Protein AF-A0A2T5LUY9-F1 (afdb_monomer_lite)

Radius of gyration: 15.99 Å; chains: 1; bounding box: 32×22×50 Å

Secondary structure (DSSP, 8-state):
---SSSSS-SS--S-HHHHHHHHHHHHHHHHTT-PPP-TT-TTHHHHHHHHHT--SSHHHHHHHHHHHHHHHT-

Sequence (74 aa):
MAGHWPYRPAGPFESLEEMEKYQELVDDMFASKRCPPVDGLEAGVVIQRCWAGEYSDLGALIADQCWQFETLMR

Structure (mmCIF, N/CA/C/O backbone):
data_AF-A0A2T5LUY9-F1
#
_entry.id   AF-A0A2T5LUY9-F1
#
loop_
_atom_site.group_PDB
_atom_site.id
_atom_site.type_symbol
_atom_site.label_atom_id
_atom_site.label_alt_id
_atom_site.label_comp_id
_atom_site.label_asym_id
_atom_site.label_entity_id
_atom_site.label_seq_id
_atom_site.pdbx_PDB_ins_code
_atom_site.Cartn_x
_atom_site.Cartn_y
_atom_site.Cartn_z
_atom_site.occupancy
_atom_site.B_iso_or_equiv
_atom_site.auth_seq_id
_atom_site.auth_comp_id
_atom_site.auth_asym_id
_atom_site.auth_atom_id
_atom_site.pdbx_PDB_model_num
ATOM 1 N N . MET A 1 1 ? -17.732 -4.851 -1.750 1.00 41.53 1 MET A N 1
ATOM 2 C CA . MET A 1 1 ? -16.327 -5.302 -1.647 1.00 41.53 1 MET A CA 1
ATOM 3 C C . MET A 1 1 ? -15.504 -4.101 -1.228 1.00 41.53 1 MET A C 1
ATOM 5 O O . MET A 1 1 ? -15.515 -3.116 -1.951 1.00 41.53 1 MET A O 1
ATOM 9 N N . ALA A 1 2 ? -14.908 -4.119 -0.035 1.00 43.47 2 ALA A N 1
ATOM 10 C CA . ALA A 1 2 ? -14.075 -3.015 0.436 1.00 43.47 2 ALA A CA 1
ATOM 11 C C . ALA A 1 2 ? -12.725 -3.087 -0.293 1.00 43.47 2 ALA A C 1
ATOM 13 O O . ALA A 1 2 ? -11.881 -3.915 0.034 1.00 43.47 2 ALA A O 1
ATOM 14 N N . GLY A 1 3 ? -12.599 -2.297 -1.358 1.00 49.69 3 GLY A N 1
ATOM 15 C CA . GLY A 1 3 ? -11.439 -2.257 -2.249 1.00 49.69 3 GLY A CA 1
ATOM 16 C C . GLY A 1 3 ? -10.314 -1.334 -1.792 1.00 49.69 3 GLY A C 1
ATOM 17 O O . GLY A 1 3 ? -9.436 -1.044 -2.590 1.00 49.69 3 GLY A O 1
ATOM 18 N N . HIS A 1 4 ? -10.313 -0.851 -0.548 1.00 60.22 4 HIS A N 1
ATOM 19 C CA . HIS A 1 4 ? -9.233 -0.007 -0.043 1.00 60.22 4 HIS A CA 1
ATOM 20 C C . HIS A 1 4 ? -8.920 -0.358 1.403 1.00 60.22 4 HIS A C 1
ATOM 22 O O . HIS A 1 4 ? -9.817 -0.598 2.208 1.00 60.22 4 HIS A O 1
ATOM 28 N N . TRP A 1 5 ? -7.630 -0.362 1.720 1.00 60.38 5 TRP A N 1
ATOM 29 C CA . TRP A 1 5 ? -7.177 -0.172 3.085 1.00 60.38 5 TRP A CA 1
ATOM 30 C C . TRP A 1 5 ? -7.609 1.222 3.571 1.00 60.38 5 TRP A C 1
ATOM 32 O O . TRP A 1 5 ? -7.505 2.173 2.792 1.00 60.38 5 TRP A O 1
ATOM 42 N N . PRO A 1 6 ? -8.054 1.391 4.823 1.00 62.34 6 PRO A N 1
ATOM 43 C CA . PRO A 1 6 ? -8.298 0.366 5.829 1.00 62.34 6 PRO A CA 1
ATOM 44 C C . PRO A 1 6 ? -9.606 -0.372 5.514 1.00 62.34 6 PRO A C 1
ATOM 46 O O . PRO A 1 6 ? -10.534 0.233 4.989 1.00 62.34 6 PRO A O 1
ATOM 49 N N . TYR A 1 7 ? -9.733 -1.653 5.866 1.00 71.75 7 TYR A N 1
ATOM 5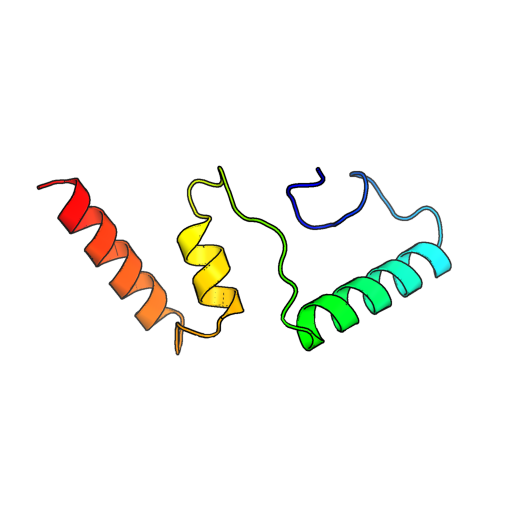0 C CA . TYR A 1 7 ? -11.019 -2.373 5.852 1.00 71.75 7 TYR A CA 1
ATOM 51 C C . TYR A 1 7 ? -11.973 -1.834 6.932 1.00 71.75 7 TYR A C 1
ATOM 53 O O . TYR A 1 7 ? -12.402 -2.544 7.838 1.00 71.75 7 TYR A O 1
ATOM 61 N N . ARG A 1 8 ? -12.246 -0.537 6.877 1.00 76.69 8 ARG A N 1
ATOM 62 C CA . ARG A 1 8 ? -12.891 0.260 7.901 1.00 76.69 8 ARG A CA 1
ATOM 63 C C . ARG A 1 8 ? -13.527 1.478 7.225 1.00 76.69 8 ARG A C 1
ATOM 65 O O . ARG A 1 8 ? -12.930 2.043 6.308 1.00 76.69 8 ARG A O 1
ATOM 72 N N . PRO A 1 9 ? -14.720 1.906 7.660 1.00 71.06 9 PRO A N 1
ATOM 73 C CA . PRO A 1 9 ? -15.288 3.177 7.231 1.00 71.06 9 PRO A CA 1
ATOM 74 C C . PRO A 1 9 ? -14.331 4.347 7.501 1.00 71.06 9 PRO A C 1
ATOM 76 O O . PRO A 1 9 ? -13.594 4.353 8.487 1.00 71.06 9 PRO A O 1
ATOM 79 N N . ALA A 1 10 ? -14.346 5.357 6.633 1.00 75.75 10 ALA A N 1
ATOM 80 C CA . ALA A 1 10 ? -13.588 6.580 6.871 1.00 75.75 10 ALA A CA 1
ATOM 81 C C . ALA A 1 10 ? -14.090 7.294 8.141 1.00 75.75 10 ALA A C 1
ATOM 83 O O . ALA A 1 10 ? -15.295 7.359 8.379 1.00 75.75 10 ALA A O 1
ATOM 84 N N . GLY A 1 11 ? -13.172 7.862 8.928 1.00 82.56 11 GLY A N 1
ATOM 85 C CA . GLY A 1 11 ? -13.494 8.607 10.150 1.00 82.56 11 GLY A CA 1
ATOM 86 C C . GLY A 1 11 ? -12.535 8.313 11.308 1.00 82.56 11 GLY A C 1
ATOM 87 O O . GLY A 1 11 ? -11.645 7.471 11.169 1.00 82.56 11 GLY A O 1
ATOM 88 N N . PRO A 1 12 ? -12.676 9.004 12.450 1.00 88.69 12 PRO A N 1
ATOM 89 C CA . PRO A 1 12 ? -11.915 8.704 13.664 1.00 88.69 12 PRO A CA 1
ATOM 90 C C . PRO A 1 12 ? -12.356 7.370 14.277 1.00 88.69 12 PRO A C 1
ATOM 92 O O . PRO A 1 12 ? -13.463 6.912 14.005 1.00 88.69 12 PRO A O 1
ATOM 95 N N . PHE A 1 13 ? -11.504 6.751 15.096 1.00 89.69 13 PHE A N 1
ATOM 96 C CA . PHE A 1 13 ? -11.904 5.631 15.956 1.00 89.69 13 PHE A CA 1
ATOM 97 C C . PHE A 1 13 ? -12.897 6.108 17.018 1.00 89.69 13 PHE A C 1
ATOM 99 O O . PHE A 1 13 ? -12.719 7.176 17.606 1.00 89.69 13 PHE A O 1
ATOM 106 N N . GLU A 1 14 ? -13.937 5.317 17.257 1.00 91.62 14 GLU A N 1
ATOM 107 C CA . GLU A 1 14 ? -14.953 5.560 18.281 1.00 91.62 14 GLU A CA 1
ATOM 108 C C . GLU A 1 14 ? -14.446 5.162 19.674 1.00 91.62 14 GLU A C 1
ATOM 110 O O . GLU A 1 14 ? -14.914 5.689 20.684 1.00 91.62 14 GLU A O 1
ATOM 115 N N . SER A 1 15 ? -13.470 4.249 19.744 1.00 95.31 15 SER A N 1
ATOM 116 C CA . SER A 1 15 ? -12.860 3.808 21.000 1.00 95.31 15 SER A CA 1
ATOM 117 C C . SER A 1 15 ? -11.431 3.283 20.826 1.00 95.31 15 SER A C 1
ATOM 119 O O . SER A 1 15 ? -11.000 2.943 19.724 1.00 95.31 15 SER A O 1
ATOM 121 N N . LEU A 1 16 ? -10.704 3.182 21.946 1.00 94.88 16 LEU A N 1
ATOM 122 C CA . LEU A 1 16 ? -9.391 2.529 22.003 1.00 94.88 16 LEU A CA 1
ATOM 123 C C . LEU A 1 16 ? -9.487 1.047 21.606 1.00 94.88 16 LEU A C 1
ATOM 125 O O . LEU A 1 16 ? -8.668 0.567 20.835 1.00 94.88 16 LEU A O 1
ATOM 129 N N . GLU A 1 17 ? -10.529 0.352 22.063 1.00 96.00 17 GLU A N 1
ATOM 130 C CA . GLU A 1 17 ? -10.762 -1.061 21.746 1.00 96.00 17 GLU A CA 1
ATOM 131 C C . GLU A 1 17 ? -10.972 -1.286 20.237 1.00 96.00 17 GLU A C 1
ATOM 133 O O . GLU A 1 17 ? -10.474 -2.261 19.677 1.00 96.00 17 GLU A O 1
ATOM 138 N N . GLU A 1 18 ? -11.685 -0.384 19.551 1.00 92.25 18 GLU A N 1
ATOM 139 C CA . GLU A 1 18 ? -11.830 -0.443 18.089 1.00 92.25 18 GLU A CA 1
ATOM 140 C C . GLU A 1 18 ? -10.471 -0.295 17.391 1.00 92.25 18 GLU A C 1
ATOM 142 O O . GLU A 1 18 ? -10.179 -1.020 16.439 1.00 92.25 18 GLU A O 1
ATOM 147 N N . MET A 1 19 ? -9.636 0.627 17.876 1.00 91.00 19 MET A N 1
ATOM 148 C CA . MET A 1 19 ? -8.300 0.866 17.337 1.00 91.00 19 MET A CA 1
ATOM 149 C C . MET A 1 19 ? -7.387 -0.351 17.520 1.00 91.00 19 MET A C 1
ATOM 151 O O . MET A 1 19 ? -6.727 -0.758 16.565 1.00 91.00 19 MET A O 1
ATOM 155 N N . GLU A 1 20 ? -7.382 -0.956 18.709 1.00 94.62 20 GLU A N 1
ATOM 156 C CA . GLU A 1 20 ? -6.584 -2.149 19.017 1.00 94.62 20 GLU A CA 1
ATOM 157 C C . GLU A 1 20 ? -7.009 -3.343 18.154 1.00 94.62 20 GLU A C 1
ATOM 159 O O . GLU A 1 20 ? -6.172 -3.953 17.492 1.00 94.62 20 GLU A O 1
ATOM 164 N N . LYS A 1 21 ? -8.317 -3.614 18.050 1.00 91.31 21 LYS A N 1
ATOM 165 C CA . LYS A 1 21 ? -8.838 -4.682 17.177 1.00 91.31 21 LYS A CA 1
ATOM 166 C C . LYS A 1 21 ? -8.507 -4.450 15.709 1.00 91.31 21 LYS A C 1
ATOM 168 O O . LYS A 1 21 ? -8.225 -5.398 14.978 1.00 91.31 21 LYS A O 1
ATOM 173 N N . TYR A 1 22 ? -8.573 -3.197 15.260 1.00 89.12 22 TYR A N 1
ATOM 174 C CA . TYR A 1 22 ? -8.180 -2.847 13.903 1.00 89.12 22 TYR A CA 1
ATOM 175 C C . TYR A 1 22 ? -6.691 -3.130 13.678 1.00 89.12 22 TYR A C 1
ATOM 177 O O . TYR A 1 22 ? -6.340 -3.736 12.670 1.00 89.12 22 TYR A O 1
ATOM 185 N N . GLN A 1 23 ? -5.827 -2.751 14.621 1.00 89.81 23 GLN A N 1
ATOM 186 C CA . GLN A 1 23 ? -4.395 -3.023 14.538 1.00 89.81 23 GLN A CA 1
ATOM 187 C C . GLN A 1 23 ? -4.093 -4.529 14.500 1.00 89.81 23 GLN A C 1
ATOM 189 O O . GLN A 1 23 ? -3.381 -4.971 13.602 1.00 89.81 23 GLN A O 1
ATOM 194 N N . GLU A 1 24 ? -4.688 -5.324 15.392 1.00 91.31 24 GLU A N 1
ATOM 195 C CA . GLU A 1 24 ? -4.519 -6.785 15.399 1.00 91.31 24 GLU A CA 1
ATOM 196 C C . GLU A 1 24 ? -4.943 -7.424 14.068 1.00 91.31 24 GLU A C 1
ATOM 198 O O . GLU A 1 24 ? -4.242 -8.283 13.528 1.00 91.31 24 GLU A O 1
ATOM 203 N N . LEU A 1 25 ? -6.070 -6.976 13.503 1.00 88.25 25 LEU A N 1
ATOM 204 C CA . LEU A 1 25 ? -6.559 -7.446 12.206 1.00 88.25 25 LEU A CA 1
ATOM 205 C C . LEU A 1 25 ? -5.572 -7.128 11.077 1.00 88.25 25 LEU A C 1
ATOM 207 O O . LEU A 1 25 ? -5.304 -7.971 10.219 1.00 88.25 25 LEU A O 1
ATOM 211 N N . VAL A 1 26 ? -5.061 -5.899 11.065 1.00 84.31 26 VAL A N 1
ATOM 212 C CA . VAL A 1 26 ? -4.078 -5.424 10.090 1.00 84.31 26 VAL A CA 1
ATOM 213 C C . VAL A 1 26 ? -2.790 -6.238 10.160 1.00 84.31 26 VAL A C 1
ATOM 215 O O . VAL A 1 26 ? -2.291 -6.680 9.120 1.00 84.31 26 VAL A O 1
ATOM 218 N N . ASP A 1 27 ? -2.273 -6.446 11.367 1.00 86.88 27 ASP A N 1
ATOM 219 C CA . ASP A 1 27 ? -1.018 -7.156 11.591 1.00 86.88 27 ASP A CA 1
ATOM 220 C C . ASP A 1 27 ? -1.144 -8.628 11.171 1.00 86.88 27 ASP A C 1
ATOM 222 O O . ASP A 1 27 ? -0.269 -9.143 10.469 1.00 86.88 27 ASP A O 1
ATOM 226 N N . ASP A 1 28 ? -2.264 -9.289 11.493 1.00 88.62 28 ASP A N 1
ATOM 227 C CA . ASP A 1 28 ? -2.551 -10.659 11.041 1.00 88.62 28 ASP A CA 1
ATOM 228 C C . ASP A 1 28 ? -2.645 -10.763 9.510 1.00 88.62 28 ASP A C 1
ATOM 230 O O . ASP A 1 28 ? -2.095 -11.687 8.898 1.00 88.62 28 ASP A O 1
ATOM 234 N N . MET A 1 29 ? -3.308 -9.799 8.861 1.00 84.25 29 MET A N 1
ATOM 235 C CA . MET A 1 29 ? -3.388 -9.740 7.400 1.00 84.25 29 MET A CA 1
ATOM 236 C C . MET A 1 29 ? -2.005 -9.582 6.767 1.00 84.25 29 MET A C 1
ATOM 238 O O . MET A 1 29 ? -1.683 -10.307 5.819 1.00 84.25 29 MET A O 1
ATOM 242 N N . PHE A 1 30 ? -1.176 -8.685 7.305 1.00 79.19 30 PHE A N 1
ATOM 243 C CA . PHE A 1 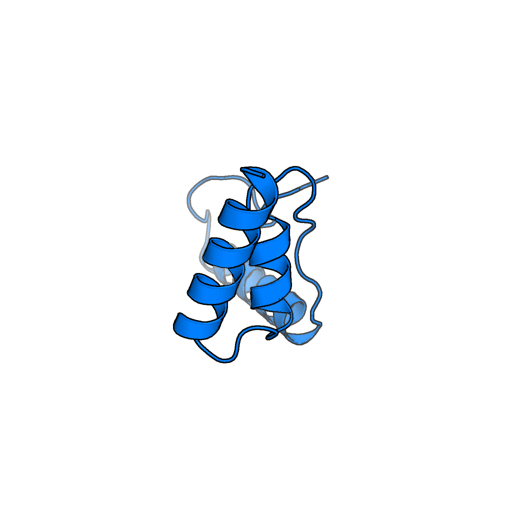30 ? 0.178 -8.453 6.811 1.00 79.19 30 PHE A CA 1
ATOM 244 C C . PHE A 1 30 ? 1.067 -9.690 7.004 1.00 79.19 30 PHE A C 1
ATOM 246 O O . PHE A 1 30 ? 1.696 -10.152 6.049 1.00 79.19 30 PHE A O 1
ATOM 253 N N . ALA A 1 31 ? 1.049 -10.294 8.197 1.00 83.81 31 ALA A N 1
ATOM 254 C CA . ALA A 1 31 ? 1.778 -11.527 8.500 1.00 83.81 31 ALA A CA 1
ATOM 255 C C . ALA A 1 31 ? 1.350 -12.696 7.596 1.00 83.81 31 ALA A C 1
ATOM 257 O O . ALA A 1 31 ? 2.182 -13.488 7.149 1.00 83.81 31 ALA A O 1
ATOM 258 N N . SER A 1 32 ? 0.059 -12.766 7.266 1.00 86.50 32 SER A N 1
ATOM 259 C CA . SER A 1 32 ? -0.514 -13.784 6.379 1.00 86.50 32 SER A CA 1
ATOM 260 C C . SER A 1 32 ? -0.339 -13.481 4.885 1.00 86.50 32 SER A C 1
ATOM 262 O O . SER A 1 32 ? -0.857 -14.232 4.056 1.00 86.50 32 SER A O 1
ATOM 264 N N . LYS A 1 33 ? 0.336 -12.380 4.514 1.00 80.44 33 LYS A N 1
ATOM 265 C CA . LYS A 1 33 ? 0.440 -11.879 3.126 1.00 80.44 33 LYS A CA 1
ATOM 266 C C . LYS A 1 33 ? -0.923 -11.709 2.438 1.00 80.44 33 LYS A C 1
ATOM 268 O O . LYS A 1 33 ? -1.044 -11.831 1.219 1.00 80.44 33 LYS A O 1
ATOM 273 N N . ARG A 1 34 ? -1.969 -11.446 3.225 1.00 81.75 34 ARG A N 1
ATOM 274 C CA . ARG A 1 34 ? -3.331 -11.195 2.748 1.00 81.75 34 ARG A CA 1
ATOM 275 C C . ARG A 1 34 ? -3.500 -9.703 2.542 1.00 81.75 34 ARG A C 1
ATOM 277 O O . ARG A 1 34 ? -4.019 -8.997 3.402 1.00 81.75 34 ARG A O 1
ATOM 284 N N . CYS A 1 35 ? -3.023 -9.225 1.405 1.00 78.62 35 CYS A N 1
ATOM 285 C CA . CYS A 1 35 ? -3.137 -7.820 1.064 1.00 78.62 35 CYS A CA 1
ATOM 286 C C . CYS A 1 35 ? -4.493 -7.506 0.408 1.00 78.62 35 CYS A C 1
ATOM 288 O O . CYS A 1 35 ? -5.083 -8.386 -0.227 1.00 78.62 35 CYS A O 1
ATOM 290 N N . PRO A 1 36 ? -4.995 -6.266 0.536 1.00 78.81 36 PRO A N 1
ATOM 291 C CA . PRO A 1 36 ? -6.216 -5.861 -0.139 1.00 78.81 36 PRO A CA 1
ATOM 292 C C . PRO A 1 36 ? -6.152 -5.996 -1.660 1.00 78.81 36 PRO A C 1
ATOM 294 O O . PRO A 1 36 ? -5.077 -5.842 -2.237 1.00 78.81 36 PRO A O 1
ATOM 297 N N . PRO A 1 37 ? -7.292 -6.231 -2.333 1.00 81.31 37 PRO A N 1
ATOM 298 C CA . PRO A 1 37 ? -7.338 -6.131 -3.782 1.00 81.31 37 PRO A CA 1
ATOM 299 C C . PRO A 1 37 ? -6.989 -4.700 -4.199 1.00 81.31 37 PRO A C 1
ATOM 301 O O . PRO A 1 37 ? -7.491 -3.731 -3.630 1.00 81.31 37 PRO A O 1
ATOM 304 N N . VAL A 1 38 ? -6.119 -4.587 -5.197 1.00 83.19 38 VAL A N 1
ATOM 305 C CA . VAL A 1 38 ? -5.671 -3.316 -5.790 1.00 83.19 38 VAL A CA 1
ATOM 306 C C . VAL A 1 38 ? -6.264 -3.098 -7.182 1.00 83.19 38 VAL A C 1
ATOM 308 O O . VAL A 1 38 ? -5.863 -2.183 -7.899 1.00 83.19 38 VAL A O 1
ATOM 311 N N . ASP A 1 39 ? -7.213 -3.948 -7.578 1.00 81.81 39 ASP A N 1
ATOM 312 C CA . ASP A 1 39 ? -7.885 -3.877 -8.869 1.00 81.81 39 ASP A CA 1
ATOM 313 C C . ASP A 1 39 ? -8.542 -2.505 -9.062 1.00 81.81 39 ASP A C 1
ATOM 315 O O . ASP A 1 39 ? -9.257 -2.004 -8.193 1.00 81.81 39 ASP A O 1
ATOM 319 N N . GLY A 1 40 ? -8.295 -1.886 -10.217 1.00 79.62 40 GLY A N 1
ATOM 320 C CA . GLY A 1 40 ? -8.828 -0.563 -10.548 1.00 79.62 40 GLY A CA 1
ATOM 321 C C . GLY A 1 40 ? -8.063 0.617 -9.939 1.00 79.62 40 GLY A C 1
ATOM 322 O O . GLY A 1 40 ? -8.407 1.759 -10.241 1.00 79.62 40 GLY A O 1
ATOM 323 N N . LEU A 1 41 ? -7.017 0.380 -9.138 1.00 82.38 41 LEU A N 1
ATOM 324 C CA . LEU A 1 41 ? -6.068 1.427 -8.757 1.00 82.38 41 LEU A CA 1
ATOM 325 C C . LEU A 1 41 ? -5.047 1.639 -9.876 1.00 82.38 41 LEU A C 1
ATOM 327 O O . LEU A 1 41 ? -4.406 0.690 -10.323 1.00 82.38 41 LEU A O 1
ATOM 331 N N . GLU A 1 42 ? -4.833 2.896 -10.267 1.00 81.94 42 GLU A N 1
ATOM 332 C CA . GLU A 1 42 ? -3.840 3.274 -11.284 1.00 81.94 42 GLU A CA 1
ATOM 333 C C . GLU A 1 42 ? -2.428 2.780 -10.920 1.00 81.94 42 GLU A C 1
ATOM 335 O O . GLU A 1 42 ? -1.723 2.221 -11.752 1.00 81.94 42 GLU A O 1
ATOM 340 N N . ALA A 1 43 ? -2.056 2.876 -9.640 1.00 83.31 43 ALA A N 1
ATOM 341 C CA . ALA A 1 43 ? -0.792 2.363 -9.109 1.00 83.31 43 ALA A CA 1
ATOM 342 C C . ALA A 1 43 ? -0.897 0.936 -8.529 1.00 83.31 43 ALA A C 1
ATOM 344 O O . ALA A 1 43 ? -0.027 0.520 -7.760 1.00 83.31 43 ALA A O 1
ATOM 345 N N . GLY A 1 44 ? -1.954 0.179 -8.848 1.00 85.69 44 GLY A N 1
ATOM 346 C CA . GLY A 1 44 ? -2.253 -1.097 -8.189 1.00 85.69 44 GLY A CA 1
ATOM 347 C C . GLY A 1 44 ? -1.120 -2.120 -8.294 1.00 85.69 44 GLY A C 1
ATOM 348 O O . GLY A 1 44 ? -0.705 -2.689 -7.287 1.00 85.69 44 GLY A O 1
ATOM 349 N N . VAL A 1 45 ? -0.539 -2.268 -9.488 1.00 87.19 45 VAL A N 1
ATOM 3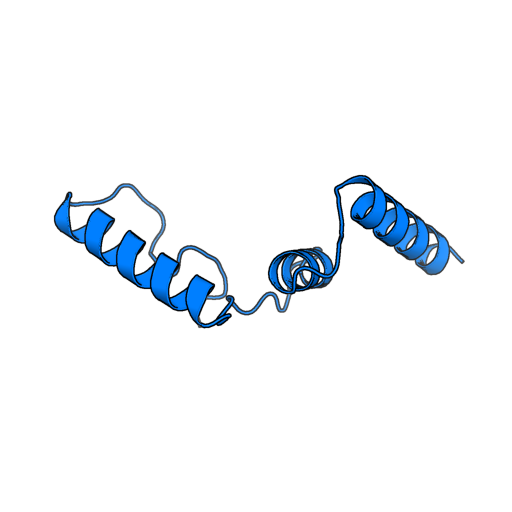50 C CA . VAL A 1 45 ? 0.604 -3.169 -9.732 1.00 87.19 45 VAL A CA 1
ATOM 351 C C . VAL A 1 45 ? 1.805 -2.805 -8.855 1.00 87.19 45 VAL A C 1
ATOM 353 O O . VAL A 1 45 ? 2.442 -3.685 -8.283 1.00 87.19 45 VAL A O 1
ATOM 356 N N . VAL A 1 46 ? 2.092 -1.512 -8.694 1.00 89.38 46 VAL A N 1
ATOM 357 C CA . VAL A 1 46 ? 3.211 -1.031 -7.866 1.00 89.38 46 VAL A CA 1
ATOM 358 C C . VAL A 1 46 ? 2.978 -1.372 -6.400 1.00 89.38 46 VAL A C 1
ATOM 360 O O . VAL A 1 46 ? 3.862 -1.909 -5.738 1.00 89.38 46 VAL A O 1
ATOM 363 N N . ILE A 1 47 ? 1.766 -1.108 -5.904 1.00 86.38 47 ILE A N 1
ATOM 364 C CA . ILE A 1 47 ? 1.368 -1.403 -4.523 1.00 86.38 47 ILE A CA 1
ATOM 365 C C . ILE A 1 47 ? 1.509 -2.905 -4.240 1.00 86.38 47 ILE A C 1
ATOM 367 O O . ILE A 1 47 ? 2.095 -3.289 -3.227 1.00 86.38 47 ILE A O 1
ATOM 371 N N . GLN A 1 48 ? 1.040 -3.754 -5.159 1.00 86.44 48 GLN A N 1
ATOM 372 C CA . GLN A 1 48 ? 1.146 -5.206 -5.026 1.00 86.44 48 GLN A CA 1
ATOM 373 C C . GLN A 1 48 ? 2.604 -5.676 -4.961 1.00 86.44 48 GLN A C 1
ATOM 375 O O . GLN A 1 48 ? 2.949 -6.482 -4.096 1.00 86.44 48 GLN A O 1
ATOM 380 N N . ARG A 1 49 ? 3.471 -5.144 -5.829 1.00 88.94 49 ARG A N 1
ATOM 381 C CA . ARG A 1 49 ? 4.905 -5.471 -5.848 1.00 88.94 49 ARG A CA 1
ATOM 382 C C . ARG A 1 49 ? 5.634 -5.024 -4.584 1.00 88.94 49 ARG A C 1
ATOM 384 O O . ARG A 1 49 ? 6.472 -5.763 -4.067 1.00 88.94 49 ARG A O 1
ATOM 391 N N . CYS A 1 50 ? 5.281 -3.857 -4.042 1.00 88.12 50 CYS A N 1
ATOM 392 C CA . CYS A 1 50 ? 5.784 -3.401 -2.745 1.00 88.12 50 CYS A CA 1
ATOM 393 C C . CYS A 1 50 ? 5.430 -4.392 -1.631 1.00 88.12 50 CYS A C 1
ATOM 395 O O . CYS A 1 50 ? 6.297 -4.771 -0.847 1.00 88.12 50 CYS A O 1
ATOM 397 N N . TRP A 1 51 ? 4.179 -4.854 -1.575 1.00 85.25 51 TRP A N 1
ATOM 398 C CA . TRP A 1 51 ? 3.753 -5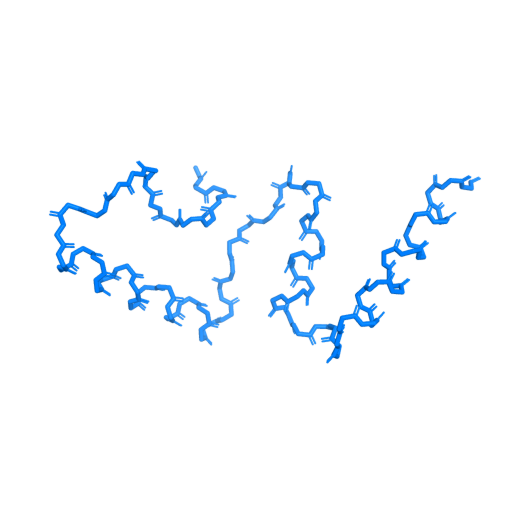.834 -0.572 1.00 85.25 51 TRP A CA 1
ATOM 399 C C . TRP A 1 51 ? 4.380 -7.216 -0.758 1.00 85.25 51 TRP A C 1
ATOM 401 O O . TRP A 1 51 ? 4.669 -7.897 0.225 1.00 85.25 51 TRP A O 1
ATOM 411 N N . ALA A 1 52 ? 4.625 -7.626 -2.002 1.00 85.06 52 ALA A N 1
ATOM 412 C CA . ALA A 1 52 ? 5.336 -8.863 -2.310 1.00 85.06 52 ALA A CA 1
ATOM 413 C C . ALA A 1 52 ? 6.839 -8.794 -1.973 1.00 85.06 52 ALA A C 1
ATOM 415 O O . ALA A 1 52 ? 7.502 -9.833 -1.953 1.00 85.06 52 ALA A O 1
ATOM 416 N N . GLY A 1 53 ? 7.370 -7.600 -1.679 1.00 87.69 53 GLY A N 1
ATOM 417 C CA . GLY A 1 53 ? 8.794 -7.382 -1.437 1.00 87.69 53 GLY A CA 1
ATOM 418 C C . GLY A 1 53 ? 9.640 -7.516 -2.705 1.00 87.69 53 GLY A C 1
ATOM 419 O O . GLY A 1 53 ? 10.797 -7.915 -2.623 1.00 87.69 53 GLY A O 1
ATOM 420 N N . GLU A 1 54 ? 9.066 -7.229 -3.878 1.00 91.94 54 GLU A N 1
ATOM 421 C CA . GLU A 1 54 ? 9.761 -7.357 -5.170 1.00 91.94 54 GLU A CA 1
ATOM 422 C C . GLU A 1 54 ? 10.799 -6.253 -5.409 1.00 91.94 54 GLU A C 1
ATOM 424 O O . GLU A 1 54 ? 11.727 -6.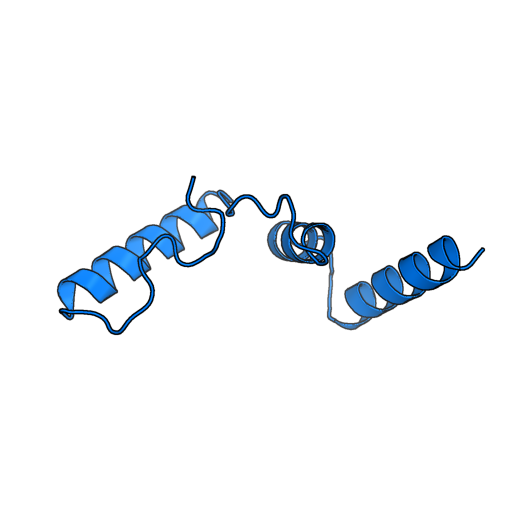437 -6.195 1.00 91.94 54 GLU A O 1
ATOM 429 N N . TYR A 1 55 ? 10.672 -5.116 -4.723 1.00 94.38 55 TYR A N 1
ATOM 430 C CA . TYR A 1 55 ? 11.655 -4.039 -4.779 1.00 94.38 55 TYR A CA 1
ATOM 431 C C . TYR A 1 55 ? 12.620 -4.145 -3.598 1.00 94.38 55 TYR A C 1
ATOM 433 O O . TYR A 1 55 ? 12.199 -4.135 -2.441 1.00 94.38 55 TYR A O 1
ATOM 441 N N . SER A 1 56 ? 13.921 -4.207 -3.889 1.00 92.81 56 SER A N 1
ATOM 442 C CA . SER A 1 56 ? 14.977 -4.205 -2.867 1.00 92.81 56 SER A CA 1
ATOM 443 C C . SER A 1 56 ? 15.062 -2.881 -2.111 1.00 92.81 56 SER A C 1
ATOM 445 O O . SER A 1 56 ? 15.437 -2.849 -0.942 1.00 92.81 56 SER A O 1
ATOM 447 N N . ASP A 1 57 ? 14.738 -1.787 -2.798 1.00 93.50 57 ASP A N 1
ATOM 448 C CA . ASP A 1 57 ? 14.854 -0.418 -2.322 1.00 93.50 57 ASP A CA 1
ATOM 449 C C . ASP A 1 57 ? 14.049 0.538 -3.221 1.00 93.50 57 ASP A C 1
ATOM 451 O O . ASP A 1 57 ? 13.436 0.149 -4.220 1.00 93.50 57 ASP A O 1
ATOM 455 N N . LEU A 1 58 ? 14.061 1.822 -2.857 1.00 90.81 58 LEU A N 1
ATOM 456 C CA . LEU A 1 58 ? 13.394 2.885 -3.607 1.00 90.81 58 LEU A CA 1
ATOM 457 C C . LEU A 1 58 ? 13.951 3.055 -5.031 1.00 90.81 58 LEU A C 1
ATOM 459 O O . LEU A 1 58 ? 13.200 3.395 -5.943 1.00 90.81 58 LEU A O 1
ATOM 463 N N . GLY A 1 59 ? 15.249 2.826 -5.236 1.00 95.38 59 GLY A N 1
ATOM 464 C CA . GLY A 1 59 ? 15.880 2.936 -6.550 1.00 95.38 59 GLY A CA 1
ATOM 465 C C . GLY A 1 59 ? 15.354 1.880 -7.518 1.00 95.38 59 GLY A C 1
ATOM 466 O O . GLY A 1 59 ? 15.023 2.213 -8.657 1.00 95.38 59 GLY A O 1
ATO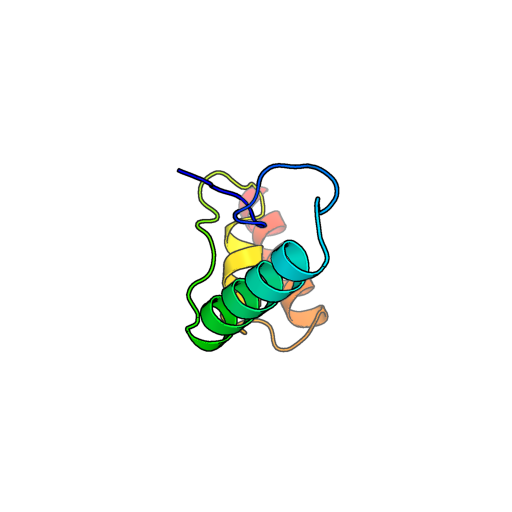M 467 N N . ALA A 1 60 ? 15.193 0.640 -7.049 1.00 94.31 60 ALA A N 1
ATOM 468 C CA . ALA A 1 60 ? 14.592 -0.444 -7.827 1.00 94.31 60 ALA A CA 1
ATOM 469 C C . ALA A 1 60 ? 13.151 -0.117 -8.264 1.00 94.31 60 ALA A C 1
ATOM 471 O O . ALA A 1 60 ? 12.786 -0.360 -9.414 1.00 94.31 60 ALA A O 1
ATOM 472 N N . LEU A 1 61 ? 12.356 0.491 -7.377 1.00 94.69 61 LEU A N 1
ATOM 473 C CA . LEU A 1 61 ? 10.998 0.940 -7.697 1.00 94.69 61 LEU A CA 1
ATOM 474 C C . LEU A 1 61 ? 10.997 2.040 -8.764 1.00 94.69 61 LEU A C 1
ATOM 476 O O . LEU A 1 61 ? 10.252 1.948 -9.740 1.00 94.69 61 LEU A O 1
ATOM 480 N N . ILE A 1 62 ? 11.827 3.075 -8.595 1.00 93.50 62 ILE A N 1
ATOM 481 C CA . ILE A 1 62 ? 11.907 4.192 -9.550 1.00 93.50 62 ILE A CA 1
ATOM 482 C C . ILE A 1 62 ? 12.325 3.681 -10.932 1.00 93.50 62 ILE A C 1
ATOM 484 O O . ILE A 1 62 ? 11.719 4.067 -11.928 1.00 93.50 62 ILE A O 1
ATOM 488 N N . ALA A 1 63 ? 13.318 2.790 -10.995 1.00 92.81 63 ALA A N 1
ATOM 489 C CA . ALA A 1 63 ? 13.785 2.210 -12.250 1.00 92.81 63 ALA A CA 1
ATOM 490 C C . ALA A 1 63 ? 12.681 1.425 -12.979 1.00 92.81 63 ALA A C 1
ATOM 492 O O . ALA A 1 63 ? 12.505 1.606 -14.184 1.00 92.81 63 ALA A O 1
ATOM 493 N N . ASP A 1 64 ? 11.909 0.603 -12.258 1.00 90.88 64 ASP A N 1
ATOM 494 C CA . ASP A 1 64 ? 10.758 -0.112 -12.822 1.00 90.88 64 ASP A CA 1
ATOM 495 C C . ASP A 1 64 ? 9.705 0.864 -13.361 1.00 90.88 64 ASP A C 1
ATOM 497 O O . ASP A 1 64 ? 9.274 0.727 -14.503 1.00 90.88 64 ASP A O 1
ATOM 501 N N . GLN A 1 65 ? 9.348 1.902 -12.599 1.00 89.00 65 GLN A N 1
ATOM 502 C CA . GLN A 1 65 ? 8.377 2.902 -13.055 1.00 89.00 65 GLN A CA 1
ATOM 503 C C . GLN A 1 65 ? 8.850 3.662 -14.294 1.00 89.00 65 GLN A C 1
ATOM 505 O O . GLN A 1 65 ? 8.089 3.790 -15.252 1.00 89.00 65 GLN A O 1
ATOM 510 N N . CYS A 1 66 ? 10.103 4.124 -14.318 1.00 88.62 66 CYS A N 1
ATOM 511 C CA . CYS A 1 66 ? 10.676 4.779 -15.494 1.00 88.62 66 CYS A CA 1
ATOM 512 C C . CYS A 1 66 ? 10.590 3.878 -16.733 1.00 88.62 66 CYS A C 1
ATOM 514 O O . CYS A 1 66 ? 10.168 4.335 -17.794 1.00 88.62 66 CYS A O 1
ATOM 516 N N . TRP A 1 67 ? 10.904 2.589 -16.584 1.00 84.31 67 TRP A N 1
ATOM 517 C CA . TRP A 1 67 ? 10.823 1.629 -17.682 1.00 84.31 67 TRP A CA 1
ATOM 518 C C . TRP A 1 67 ? 9.386 1.406 -18.183 1.00 84.31 67 TRP A C 1
ATOM 520 O O . TRP A 1 67 ? 9.151 1.347 -19.394 1.00 84.31 67 TRP A O 1
ATOM 530 N N . GLN A 1 68 ? 8.405 1.333 -17.276 1.00 79.00 68 GLN A N 1
ATOM 531 C CA . GLN A 1 68 ? 6.985 1.238 -17.646 1.00 79.00 68 GLN A CA 1
ATOM 532 C C . GLN A 1 68 ? 6.520 2.479 -18.427 1.00 79.00 68 GLN A C 1
ATOM 534 O O . GLN A 1 68 ? 5.862 2.341 -19.459 1.00 79.00 68 GLN A O 1
ATOM 539 N N . PHE A 1 69 ? 6.907 3.684 -17.989 1.00 76.69 69 PHE A N 1
ATOM 540 C CA . PHE A 1 69 ? 6.582 4.931 -18.693 1.00 76.69 69 PHE A CA 1
ATOM 541 C C . PHE A 1 69 ? 7.174 4.980 -20.106 1.00 76.69 69 PHE A C 1
ATOM 543 O O . PHE A 1 69 ? 6.475 5.338 -21.054 1.00 76.69 69 PHE A O 1
ATOM 550 N N . GLU A 1 70 ? 8.441 4.598 -20.267 1.00 79.12 70 GLU A N 1
ATOM 551 C CA . GLU A 1 70 ? 9.104 4.574 -21.577 1.00 79.12 70 GLU A CA 1
ATOM 552 C C . GLU A 1 70 ? 8.469 3.560 -22.536 1.00 79.12 70 GLU A C 1
ATOM 554 O O . GLU A 1 70 ? 8.358 3.823 -23.733 1.00 79.12 70 GLU A O 1
ATOM 559 N N . THR A 1 71 ? 8.018 2.419 -22.012 1.00 74.88 71 THR A N 1
ATOM 560 C CA . THR A 1 71 ? 7.365 1.368 -22.804 1.00 74.88 71 THR A CA 1
ATOM 561 C C . THR A 1 71 ? 5.966 1.782 -23.266 1.00 74.88 71 THR A C 1
ATOM 563 O O . THR A 1 71 ? 5.564 1.426 -24.369 1.00 74.88 71 THR A O 1
ATOM 566 N N . LEU A 1 72 ? 5.234 2.558 -22.460 1.00 62.47 72 LEU A N 1
ATOM 567 C CA . LEU A 1 72 ? 3.885 3.042 -22.787 1.00 62.47 72 LEU A CA 1
ATOM 568 C C . LEU A 1 72 ? 3.867 4.234 -23.758 1.00 62.47 72 LEU A C 1
ATOM 570 O O . LEU A 1 72 ? 2.843 4.481 -24.391 1.00 62.47 72 LEU A O 1
ATOM 574 N N . MET A 1 73 ? 4.970 4.979 -23.881 1.00 59.50 73 MET A N 1
ATOM 575 C CA . MET A 1 73 ? 5.096 6.102 -24.825 1.00 59.50 73 MET A CA 1
ATOM 576 C C . MET A 1 73 ? 5.697 5.711 -26.185 1.00 59.50 73 MET A C 1
ATOM 578 O O . MET A 1 73 ? 6.012 6.589 -26.993 1.00 59.50 73 MET A O 1
ATOM 582 N N . ARG A 1 74 ? 5.875 4.413 -26.436 1.00 53.38 74 ARG A N 1
ATOM 583 C CA . ARG A 1 74 ? 6.420 3.869 -27.681 1.00 53.38 74 ARG A CA 1
ATOM 584 C C . ARG A 1 74 ? 5.337 3.208 -28.522 1.00 53.38 74 ARG A C 1
ATOM 586 O O . ARG A 1 74 ? 5.434 3.344 -29.761 1.00 53.38 74 ARG A O 1
#

Foldseek 3Di:
DPQDPPPDDDDDDPDPVSVVVSVVVVVVCLVVLNDGQLPPPPCSVVVNCVSVVVAPDPVSSVVVVVVVVVVVVD

Organism: NCBI:txid1392256

pLDDT: mean 82.54, std 12.13, range [41.53, 96.0]